Protein AF-A0A2V7W721-F1 (afdb_monomer_lite)

Radius of gyration: 14.14 Å; chains: 1; bounding box: 39×35×33 Å

Foldseek 3Di:
DDFAFEAEPVRHGPATFDDWDWDQDPNDTGTFKTWGDDQRCCVVVPNDVVNVVPDCPVDDTQIDTPVQWDCVPVNHIYGDHHSVVSVDDD

Structure (mmCIF, N/CA/C/O backbone):
data_AF-A0A2V7W721-F1
#
_entry.id   AF-A0A2V7W721-F1
#
loop_
_atom_site.group_PDB
_atom_site.id
_atom_site.type_symbol
_atom_site.label_atom_id
_atom_site.label_alt_id
_atom_site.label_comp_id
_atom_site.label_asym_id
_atom_site.label_entity_id
_atom_site.label_seq_id
_atom_site.pdbx_PDB_ins_code
_atom_site.Cartn_x
_atom_site.Cartn_y
_atom_site.Cartn_z
_atom_site.occupancy
_atom_site.B_iso_or_equiv
_atom_site.auth_seq_id
_atom_site.auth_comp_id
_atom_site.auth_asym_id
_atom_site.auth_atom_id
_atom_site.pdbx_PDB_model_num
ATOM 1 N N . MET A 1 1 ? -1.919 -15.738 -6.533 1.00 49.19 1 MET A N 1
ATOM 2 C CA . MET A 1 1 ? -2.443 -14.368 -6.332 1.00 49.19 1 MET A CA 1
ATOM 3 C C . MET A 1 1 ? -1.722 -13.433 -7.288 1.00 49.19 1 MET A C 1
ATOM 5 O O . MET A 1 1 ? -0.524 -13.232 -7.127 1.00 49.19 1 MET A O 1
ATOM 9 N N . VAL A 1 2 ? -2.405 -12.922 -8.311 1.00 54.06 2 VAL A N 1
ATOM 10 C CA . VAL A 1 2 ? -1.833 -11.918 -9.221 1.00 54.06 2 VAL A CA 1
ATOM 11 C C . VAL A 1 2 ? -1.908 -10.560 -8.520 1.00 54.06 2 VAL A C 1
ATOM 13 O O . VAL A 1 2 ? -2.958 -10.193 -8.006 1.00 54.06 2 VAL A O 1
ATOM 16 N N . ARG A 1 3 ? -0.787 -9.835 -8.431 1.00 71.94 3 ARG A N 1
ATOM 17 C CA . ARG A 1 3 ? -0.756 -8.466 -7.891 1.00 71.94 3 ARG A CA 1
ATOM 18 C C . ARG A 1 3 ? -0.735 -7.470 -9.044 1.00 71.94 3 ARG A C 1
ATOM 20 O O . ARG A 1 3 ? 0.326 -7.248 -9.644 1.00 71.94 3 ARG A O 1
ATOM 27 N N . HIS A 1 4 ? -1.892 -6.879 -9.327 1.00 87.38 4 HIS A N 1
ATOM 28 C CA . HIS A 1 4 ? -2.027 -5.836 -10.336 1.00 87.38 4 HIS A CA 1
ATOM 29 C C . HIS A 1 4 ? -1.214 -4.590 -9.948 1.00 87.38 4 HIS A C 1
ATOM 31 O O . HIS A 1 4 ? -1.180 -4.207 -8.773 1.00 87.38 4 HIS A O 1
ATOM 37 N N . PRO A 1 5 ? -0.490 -3.979 -10.904 1.00 89.69 5 PRO A N 1
ATOM 38 C CA . PRO A 1 5 ? 0.189 -2.718 -10.661 1.00 89.69 5 PRO A CA 1
ATOM 39 C C . PRO A 1 5 ? -0.843 -1.600 -10.504 1.00 89.69 5 PRO A C 1
ATOM 41 O O . PRO A 1 5 ? -1.721 -1.442 -11.348 1.00 89.69 5 PRO A O 1
ATOM 44 N N . VAL A 1 6 ? -0.688 -0.798 -9.456 1.00 89.62 6 VAL A N 1
ATOM 45 C CA . VAL A 1 6 ? -1.445 0.440 -9.282 1.00 89.62 6 VAL A CA 1
ATOM 46 C C . VAL A 1 6 ? -0.853 1.493 -10.203 1.00 89.62 6 VAL A C 1
ATOM 48 O O . VAL A 1 6 ? 0.369 1.694 -10.225 1.00 89.62 6 VAL A O 1
ATOM 51 N N . ARG A 1 7 ? -1.715 2.158 -10.969 1.00 92.81 7 ARG A N 1
ATOM 52 C CA . ARG A 1 7 ? -1.322 3.241 -11.875 1.00 92.81 7 ARG A CA 1
ATOM 53 C C . ARG A 1 7 ? -1.951 4.553 -11.459 1.00 92.81 7 ARG A C 1
ATOM 55 O O . ARG A 1 7 ? -3.079 4.568 -10.993 1.00 92.81 7 ARG A O 1
ATOM 62 N N . ASP A 1 8 ? -1.241 5.647 -11.654 1.00 91.00 8 ASP A N 1
ATOM 63 C CA . ASP A 1 8 ? -1.789 6.971 -11.402 1.00 91.00 8 ASP A CA 1
ATOM 64 C C . ASP A 1 8 ? -2.713 7.459 -12.531 1.00 91.00 8 ASP A C 1
ATOM 66 O O . ASP A 1 8 ? -2.932 6.757 -13.530 1.00 91.00 8 ASP A O 1
ATOM 70 N N . ARG A 1 9 ? -3.265 8.671 -12.386 1.00 89.44 9 ARG A N 1
ATOM 71 C CA . ARG A 1 9 ? -4.131 9.271 -13.414 1.00 89.44 9 ARG A CA 1
ATOM 72 C C . ARG A 1 9 ? -3.445 9.409 -14.784 1.00 89.44 9 ARG A C 1
ATOM 74 O O . ARG A 1 9 ? -4.125 9.301 -15.801 1.00 89.44 9 ARG A O 1
ATOM 81 N N . ASN A 1 10 ? -2.119 9.566 -14.802 1.00 89.62 10 ASN A N 1
ATOM 82 C CA . ASN A 1 10 ? -1.281 9.695 -15.998 1.00 89.62 10 ASN A CA 1
ATOM 83 C C . ASN A 1 10 ? -0.831 8.325 -16.544 1.00 89.62 10 ASN A C 1
ATOM 85 O O . ASN A 1 10 ? -0.094 8.246 -17.525 1.00 89.62 10 ASN A O 1
ATOM 89 N N . GLY A 1 11 ? -1.250 7.225 -15.909 1.00 87.94 11 GLY A N 1
ATOM 90 C CA . GLY A 1 11 ? -0.883 5.863 -16.284 1.00 87.94 11 GLY A CA 1
ATOM 91 C C . GLY A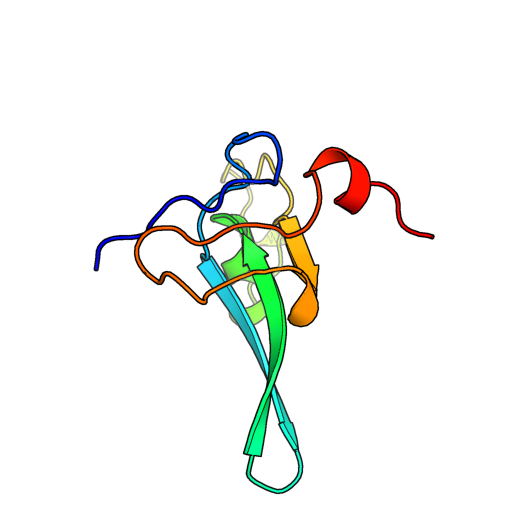 1 11 ? 0.492 5.416 -15.778 1.00 87.94 11 GLY A C 1
ATOM 92 O O . GLY A 1 11 ? 0.904 4.289 -16.082 1.00 87.94 11 GLY A O 1
ATOM 93 N N . LYS A 1 12 ? 1.195 6.239 -14.989 1.00 90.38 12 LYS A N 1
ATOM 94 C CA . LYS A 1 12 ? 2.499 5.908 -14.401 1.00 90.38 12 LYS A CA 1
ATOM 95 C C . LYS A 1 12 ? 2.321 4.857 -13.312 1.00 90.38 12 LYS A C 1
ATOM 97 O O . LYS A 1 12 ? 1.385 4.914 -12.521 1.00 90.38 12 LYS A O 1
ATOM 102 N N . VAL A 1 13 ? 3.213 3.869 -13.268 1.00 89.75 13 VAL A N 1
ATOM 103 C CA . VAL A 1 13 ? 3.153 2.815 -12.247 1.00 89.75 13 VAL A CA 1
ATOM 104 C C . VAL A 1 13 ? 3.577 3.390 -10.896 1.00 89.75 13 VAL A C 1
ATOM 106 O O . VAL A 1 13 ? 4.729 3.786 -10.730 1.00 89.75 13 VAL A O 1
ATOM 109 N N . ALA A 1 14 ? 2.649 3.392 -9.940 1.00 86.69 14 ALA A N 1
ATOM 110 C CA . ALA A 1 14 ? 2.870 3.814 -8.557 1.00 86.69 14 ALA A CA 1
ATOM 111 C C . ALA A 1 14 ? 3.457 2.693 -7.696 1.00 86.69 14 ALA A C 1
ATOM 113 O O . ALA A 1 14 ? 4.200 2.938 -6.751 1.00 86.69 14 ALA A O 1
ATOM 114 N N . GLY A 1 15 ? 3.148 1.443 -8.040 1.00 87.00 15 GLY A N 1
ATOM 115 C CA . GLY A 1 15 ? 3.639 0.273 -7.329 1.00 87.00 15 GLY A CA 1
ATOM 116 C C . GLY A 1 15 ? 2.629 -0.861 -7.363 1.00 87.00 15 GLY A C 1
ATOM 117 O O . GLY A 1 15 ? 1.868 -1.010 -8.314 1.00 87.00 15 GLY A O 1
ATOM 118 N N . ARG A 1 16 ? 2.633 -1.686 -6.320 1.00 87.94 16 ARG A N 1
ATOM 119 C CA . ARG A 1 16 ? 1.648 -2.750 -6.090 1.00 87.94 16 ARG A CA 1
ATOM 120 C C . ARG A 1 16 ? 1.165 -2.654 -4.657 1.00 87.94 16 ARG A C 1
ATOM 122 O O . ARG A 1 16 ? 1.992 -2.407 -3.781 1.00 87.94 16 ARG A O 1
ATOM 129 N N . ILE A 1 17 ? -0.120 -2.910 -4.424 1.00 86.06 17 ILE A N 1
ATOM 130 C CA . ILE A 1 17 ? -0.676 -2.983 -3.069 1.00 86.06 17 ILE A CA 1
ATOM 131 C C . ILE A 1 17 ? 0.035 -4.119 -2.333 1.00 86.06 17 ILE A C 1
ATOM 133 O O . ILE A 1 17 ? 0.002 -5.277 -2.763 1.00 86.06 17 ILE A O 1
ATOM 137 N N . HIS A 1 18 ? 0.747 -3.771 -1.266 1.00 83.19 18 HIS A N 1
ATOM 138 C CA . HIS A 1 18 ? 1.509 -4.728 -0.471 1.00 83.19 18 HIS A CA 1
ATOM 139 C C . HIS A 1 18 ? 0.885 -4.946 0.900 1.00 83.19 18 HIS A C 1
ATOM 141 O O . HIS A 1 18 ? 0.826 -6.093 1.347 1.00 83.19 18 HIS A O 1
ATOM 147 N N . SER A 1 19 ? 0.413 -3.875 1.533 1.00 77.19 19 SER A N 1
ATOM 148 C CA . SER A 1 19 ? -0.287 -3.913 2.812 1.00 77.19 19 SER A CA 1
ATOM 149 C C . SER A 1 19 ? -1.350 -2.814 2.885 1.00 77.19 19 SER A C 1
ATOM 151 O O . SER A 1 19 ? -1.407 -1.915 2.043 1.00 77.19 19 SER A O 1
ATOM 153 N N . VAL A 1 20 ? -2.221 -2.944 3.883 1.00 81.69 20 VAL A N 1
ATOM 154 C CA . VAL A 1 20 ? -3.282 -1.997 4.219 1.00 81.69 20 VAL A CA 1
ATOM 155 C C . VAL A 1 20 ? -3.195 -1.699 5.714 1.00 81.69 20 VAL A C 1
ATOM 157 O O . VAL A 1 20 ? -3.001 -2.623 6.512 1.00 81.69 20 VAL A O 1
ATOM 160 N N . HIS A 1 21 ? -3.300 -0.426 6.080 1.00 80.94 21 HIS A N 1
ATOM 161 C CA . HIS A 1 21 ? -3.513 0.003 7.453 1.00 80.94 21 HIS A CA 1
ATOM 162 C C . HIS A 1 21 ? -5.018 0.010 7.714 1.00 80.94 21 HIS A C 1
ATOM 164 O O . HIS A 1 21 ? -5.763 0.714 7.030 1.00 80.94 21 HIS A O 1
ATOM 170 N N . ALA A 1 22 ? -5.466 -0.775 8.690 1.00 83.62 22 ALA A N 1
ATOM 171 C CA . ALA A 1 22 ? -6.863 -0.831 9.088 1.00 83.62 22 ALA A CA 1
ATOM 172 C C . ALA A 1 22 ? -6.988 -0.893 10.612 1.00 83.62 22 ALA A C 1
ATOM 174 O O . ALA A 1 22 ? -6.165 -1.523 11.278 1.00 83.62 22 ALA A O 1
ATOM 175 N N . GLU A 1 23 ? -8.032 -0.269 11.143 1.00 84.56 23 GLU A N 1
ATOM 176 C CA . GLU A 1 23 ? -8.358 -0.257 12.567 1.00 84.56 23 GLU A CA 1
ATOM 177 C C . GLU A 1 23 ? -9.729 -0.889 12.809 1.00 84.56 23 GLU A C 1
ATOM 179 O O . GLU A 1 23 ? -10.641 -0.742 11.996 1.00 84.56 23 GLU A O 1
ATOM 184 N N . ILE A 1 24 ? -9.896 -1.559 13.954 1.00 86.25 24 ILE A N 1
ATOM 185 C CA . ILE A 1 24 ? -11.219 -1.994 14.406 1.00 86.25 24 ILE A CA 1
ATOM 186 C C . ILE A 1 24 ? -11.869 -0.843 15.170 1.00 86.25 24 ILE A C 1
ATOM 188 O O . ILE A 1 24 ? -11.392 -0.451 16.235 1.00 86.25 24 ILE A O 1
ATOM 192 N N . ARG A 1 25 ? -12.969 -0.310 14.644 1.00 85.19 25 ARG A N 1
ATOM 193 C CA . ARG A 1 25 ? -13.749 0.765 15.266 1.00 85.19 25 ARG A CA 1
ATOM 194 C C . ARG A 1 25 ? -15.194 0.302 15.382 1.00 85.19 25 ARG A C 1
ATOM 196 O O . ARG A 1 25 ? -15.812 -0.038 14.385 1.00 85.19 25 ARG A O 1
ATOM 203 N N . GLY A 1 26 ? -15.718 0.226 16.606 1.00 84.44 26 GLY A N 1
ATOM 204 C CA . GLY A 1 26 ? -17.114 -0.175 16.835 1.00 84.44 26 GLY A CA 1
ATOM 205 C C . GLY A 1 26 ? -17.470 -1.597 16.372 1.00 84.44 26 GLY A C 1
ATOM 206 O O . 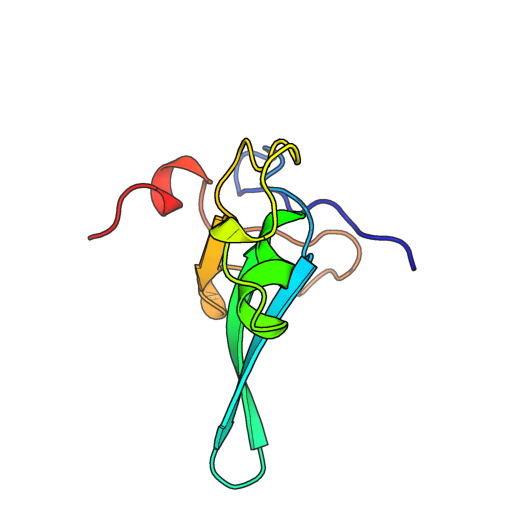GLY A 1 26 ? -18.633 -1.868 16.108 1.00 84.44 26 GLY A O 1
ATOM 207 N N . GLY A 1 27 ? -16.490 -2.501 16.260 1.00 89.31 27 GLY A N 1
ATOM 208 C CA . GLY A 1 27 ? -16.694 -3.855 15.723 1.00 89.31 27 GLY A CA 1
ATOM 209 C C . GLY A 1 27 ? -16.559 -3.960 14.200 1.00 89.31 27 GLY A C 1
ATOM 210 O O . GLY A 1 27 ? -16.620 -5.063 13.664 1.00 89.31 27 GLY A O 1
ATOM 211 N N . GLU A 1 28 ? -16.309 -2.847 13.511 1.00 82.81 28 GLU A N 1
ATOM 212 C CA . GLU A 1 28 ? -16.085 -2.798 12.067 1.00 82.81 28 GLU A CA 1
ATOM 213 C C . GLU A 1 28 ? -14.600 -2.599 11.748 1.00 82.81 28 GLU A C 1
ATOM 215 O O . GLU A 1 28 ? -13.874 -1.931 12.483 1.00 82.81 28 GLU A O 1
ATOM 220 N N . CYS A 1 29 ? -14.136 -3.180 10.639 1.00 82.38 29 CYS A N 1
ATOM 221 C CA . CYS A 1 29 ? -12.772 -3.005 10.146 1.00 82.38 29 CYS A CA 1
ATOM 222 C C . CYS A 1 29 ? -12.725 -1.828 9.165 1.00 82.38 29 CYS A C 1
ATOM 224 O O . CYS A 1 29 ? -13.257 -1.922 8.059 1.00 82.38 29 CYS A O 1
ATOM 226 N N . VAL A 1 30 ? -12.089 -0.727 9.567 1.00 83.81 30 VAL A N 1
ATOM 227 C CA . VAL A 1 30 ? -11.991 0.509 8.784 1.00 83.81 30 VAL A CA 1
ATOM 228 C C . VAL A 1 30 ? -10.595 0.629 8.192 1.00 83.81 30 VAL A C 1
ATOM 230 O O . VAL A 1 30 ? -9.607 0.671 8.922 1.00 83.81 30 VAL A O 1
ATOM 233 N N . ILE A 1 31 ? -10.512 0.713 6.867 1.00 82.31 31 ILE A N 1
ATOM 234 C CA . ILE A 1 31 ? -9.257 0.936 6.145 1.00 82.31 31 ILE A CA 1
ATOM 235 C C . ILE A 1 31 ? -8.915 2.426 6.183 1.00 82.31 31 ILE A C 1
ATOM 237 O O . ILE A 1 31 ? -9.742 3.258 5.821 1.00 82.31 31 ILE A O 1
ATOM 241 N N . LEU A 1 32 ? -7.692 2.755 6.594 1.00 83.81 32 LEU A N 1
ATOM 242 C CA . LEU A 1 32 ? -7.199 4.131 6.658 1.00 83.81 32 LEU A CA 1
ATOM 243 C C . LEU A 1 32 ? -6.252 4.457 5.503 1.00 83.81 32 LEU A C 1
ATOM 245 O O . LEU A 1 32 ? -6.381 5.508 4.876 1.00 83.81 32 LEU A O 1
ATOM 249 N N . GLU A 1 33 ? -5.316 3.552 5.211 1.00 84.12 33 GLU A N 1
ATOM 250 C CA . GLU A 1 33 ? -4.237 3.804 4.254 1.00 84.12 33 GLU A CA 1
ATOM 251 C C . GLU A 1 33 ? -3.844 2.538 3.488 1.00 84.12 33 GLU A C 1
ATOM 253 O O . GLU A 1 33 ? -3.815 1.426 4.024 1.00 84.12 33 GLU A O 1
ATOM 258 N N . TRP A 1 34 ? -3.482 2.721 2.223 1.00 83.25 34 TRP A N 1
ATOM 259 C CA . TRP A 1 34 ? -2.893 1.707 1.361 1.00 83.25 34 TRP A CA 1
ATOM 260 C C . TRP A 1 34 ? -1.398 1.933 1.254 1.00 83.25 34 TRP A C 1
ATOM 262 O O . TRP A 1 34 ? -0.945 3.047 0.996 1.00 83.25 34 TRP A O 1
ATOM 272 N N . HIS A 1 35 ? -0.615 0.872 1.391 1.00 84.75 35 HIS A N 1
ATOM 273 C CA . HIS A 1 35 ? 0.827 0.972 1.248 1.00 84.75 35 HIS A CA 1
ATOM 274 C C . HIS A 1 35 ? 1.287 0.209 0.006 1.00 84.75 35 HIS A C 1
ATOM 276 O O . HIS A 1 35 ? 1.084 -1.009 -0.137 1.00 84.75 35 HIS A O 1
ATOM 282 N N . LEU A 1 36 ? 1.928 0.938 -0.904 1.00 84.75 36 LEU A N 1
ATOM 283 C CA . LEU A 1 36 ? 2.434 0.398 -2.155 1.00 84.75 36 LEU A CA 1
ATOM 284 C C . LEU A 1 36 ? 3.929 0.069 -2.038 1.00 84.75 36 LEU A C 1
ATOM 286 O O . LEU A 1 36 ? 4.745 0.907 -1.656 1.00 84.75 36 LEU A O 1
ATOM 290 N N . GLY A 1 37 ? 4.295 -1.154 -2.432 1.00 77.12 37 GLY A N 1
ATOM 291 C CA . GLY A 1 37 ? 5.688 -1.606 -2.539 1.00 77.12 37 GLY A CA 1
ATOM 292 C C . GLY A 1 37 ? 6.210 -2.482 -1.385 1.00 77.12 37 GLY A C 1
ATOM 293 O O . GLY A 1 37 ? 5.585 -2.602 -0.338 1.00 77.12 37 GLY A O 1
ATOM 294 N N . PRO A 1 38 ? 7.370 -3.137 -1.570 1.00 63.12 38 PRO A N 1
ATOM 295 C CA . PRO A 1 38 ? 7.890 -4.168 -0.663 1.00 63.12 38 PRO A CA 1
ATOM 296 C C . PRO A 1 38 ? 8.235 -3.677 0.746 1.00 63.12 38 PRO A C 1
ATOM 298 O O . PRO A 1 38 ? 8.069 -4.434 1.699 1.00 63.12 38 PRO A O 1
ATOM 301 N N . SER A 1 39 ? 8.627 -2.412 0.896 1.00 61.94 39 SER A N 1
ATOM 302 C CA . SER A 1 39 ? 8.941 -1.796 2.192 1.00 61.94 39 SER A CA 1
ATOM 303 C C . SER A 1 39 ? 7.708 -1.602 3.093 1.00 61.94 39 SER A C 1
ATOM 305 O O . SER A 1 39 ? 7.847 -1.372 4.288 1.00 61.94 39 SER A O 1
ATOM 307 N N . ALA A 1 40 ? 6.495 -1.742 2.547 1.00 61.16 40 ALA A N 1
ATOM 308 C CA . ALA A 1 40 ? 5.219 -1.503 3.225 1.00 61.16 40 ALA A CA 1
ATOM 309 C C . ALA A 1 40 ? 4.856 -2.522 4.320 1.00 61.16 40 ALA A C 1
ATOM 311 O O . ALA A 1 40 ? 3.892 -2.333 5.065 1.00 61.16 40 ALA A O 1
ATOM 312 N N . MET A 1 41 ? 5.568 -3.648 4.368 1.00 57.84 41 MET A N 1
ATOM 313 C CA . MET A 1 41 ? 5.261 -4.775 5.251 1.00 57.84 41 MET A CA 1
ATOM 314 C C . MET A 1 41 ? 6.089 -4.761 6.548 1.00 57.84 41 MET A C 1
ATOM 316 O O . MET A 1 41 ? 5.750 -5.479 7.484 1.00 57.84 41 MET A O 1
ATOM 320 N N . LEU A 1 42 ? 7.147 -3.942 6.617 1.00 55.28 42 LEU A N 1
ATOM 321 C CA . LEU A 1 42 ? 8.085 -3.922 7.745 1.00 55.28 42 LEU A CA 1
ATOM 322 C C . LEU A 1 42 ? 7.453 -3.416 9.043 1.00 55.28 42 LEU A C 1
ATOM 324 O O . LEU A 1 42 ? 7.632 -4.040 10.086 1.00 55.28 42 LEU A O 1
ATOM 328 N N . GLU A 1 43 ? 6.691 -2.320 8.979 1.00 52.34 43 GLU A N 1
ATOM 329 C CA . GLU A 1 43 ? 6.145 -1.673 10.182 1.00 52.34 43 GLU A CA 1
ATOM 330 C C . GLU A 1 43 ? 5.203 -2.605 10.961 1.00 52.34 43 GLU A C 1
ATOM 332 O O . GLU A 1 43 ? 5.129 -2.544 12.185 1.00 52.34 43 GLU A O 1
ATOM 337 N N . ARG A 1 44 ? 4.540 -3.540 10.267 1.00 53.44 44 ARG A N 1
ATOM 338 C CA . 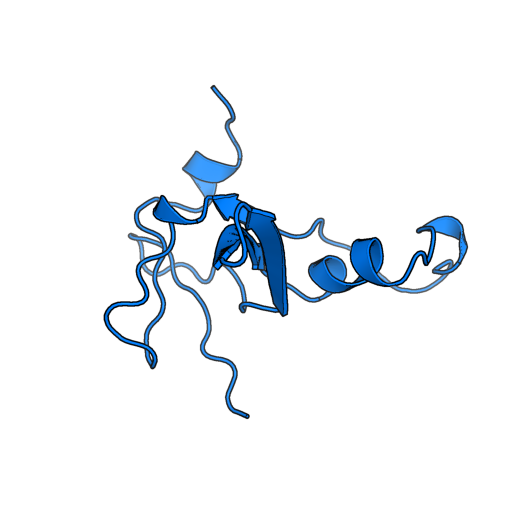ARG A 1 44 ? 3.580 -4.474 10.870 1.00 53.44 44 ARG A CA 1
ATOM 339 C C . ARG A 1 44 ? 4.234 -5.660 11.587 1.00 53.44 44 ARG A C 1
ATOM 341 O O . ARG A 1 44 ? 3.579 -6.297 12.404 1.00 53.44 44 ARG A O 1
ATOM 348 N N . LEU A 1 45 ? 5.494 -5.979 11.289 1.00 52.47 45 LEU A N 1
ATOM 349 C CA . LEU A 1 45 ? 6.183 -7.136 11.876 1.00 52.47 45 LEU A CA 1
ATOM 350 C C . LEU A 1 45 ? 6.980 -6.789 13.145 1.00 52.47 45 LEU A C 1
ATOM 352 O O . LEU A 1 45 ? 7.623 -7.671 13.705 1.00 52.47 45 LEU A O 1
ATOM 356 N N . GLY A 1 46 ? 6.981 -5.525 13.592 1.00 49.53 46 GLY A N 1
ATOM 357 C CA . GLY A 1 46 ? 7.835 -5.083 14.705 1.00 49.53 46 GLY A CA 1
ATOM 358 C C . GLY A 1 46 ? 9.336 -5.187 14.396 1.00 49.53 46 GLY A C 1
ATOM 359 O O . GLY A 1 46 ? 10.171 -5.061 15.289 1.00 49.53 46 GLY A O 1
ATOM 360 N N . ILE A 1 47 ? 9.692 -5.421 13.128 1.00 51.50 47 ILE A N 1
ATOM 361 C CA . ILE A 1 47 ? 11.073 -5.514 12.667 1.00 51.50 47 ILE A CA 1
ATOM 362 C C . ILE A 1 47 ? 11.562 -4.083 12.474 1.00 51.50 47 ILE A C 1
ATOM 364 O O . ILE A 1 47 ? 11.254 -3.427 11.479 1.00 51.50 47 ILE A O 1
ATOM 368 N N . SER A 1 48 ? 12.309 -3.590 13.460 1.00 49.31 48 SER A N 1
ATOM 369 C CA . SER A 1 48 ? 13.024 -2.320 13.354 1.00 49.31 48 SER A CA 1
ATOM 370 C C . SER A 1 48 ? 13.925 -2.344 12.113 1.00 49.31 48 SER A C 1
ATOM 372 O O . SER A 1 48 ? 14.573 -3.354 11.823 1.00 49.31 48 SER A O 1
ATOM 374 N N . ALA A 1 49 ? 13.998 -1.227 11.382 1.00 51.09 49 ALA A N 1
ATOM 375 C CA . ALA A 1 49 ? 14.859 -1.086 10.203 1.00 51.09 49 ALA A CA 1
ATOM 376 C C . ALA A 1 49 ? 16.340 -1.425 10.491 1.00 51.09 49 ALA A C 1
ATOM 378 O O . ALA A 1 49 ? 17.076 -1.789 9.574 1.00 51.09 49 ALA A O 1
ATOM 379 N N . ALA A 1 50 ? 16.763 -1.390 11.762 1.00 51.53 50 ALA A N 1
ATOM 380 C CA . ALA A 1 50 ? 18.097 -1.799 12.197 1.00 51.53 50 ALA A CA 1
ATOM 381 C C . ALA A 1 50 ? 18.371 -3.308 12.022 1.00 51.53 50 ALA A C 1
ATOM 383 O O . ALA A 1 50 ? 19.527 -3.700 11.906 1.00 51.53 50 ALA A O 1
ATOM 384 N N . HIS A 1 51 ? 17.340 -4.160 11.948 1.00 48.91 51 HIS A N 1
ATOM 385 C CA . HIS A 1 51 ? 17.492 -5.601 11.688 1.00 48.91 51 HIS A CA 1
ATOM 386 C C . HIS A 1 51 ? 17.690 -5.947 10.201 1.00 48.91 51 HIS A C 1
ATOM 388 O O . HIS A 1 51 ? 17.896 -7.111 9.867 1.00 48.91 51 HIS A O 1
ATOM 394 N N . LEU A 1 52 ? 17.635 -4.960 9.301 1.00 53.25 52 LEU A N 1
ATOM 395 C CA . LEU A 1 52 ? 17.713 -5.152 7.846 1.00 53.25 52 LEU A CA 1
ATOM 396 C C . LEU A 1 52 ? 19.001 -4.584 7.236 1.00 53.25 52 LEU A C 1
ATOM 398 O O . LEU A 1 52 ? 19.036 -4.240 6.053 1.00 53.25 52 LEU A O 1
ATOM 402 N N . VAL A 1 53 ? 20.075 -4.517 8.030 1.00 47.03 53 VAL A N 1
ATOM 403 C CA . VAL A 1 53 ? 21.431 -4.216 7.549 1.00 47.03 53 VAL A CA 1
ATOM 404 C C . VAL A 1 53 ? 21.776 -5.174 6.400 1.00 47.03 53 VAL A C 1
ATOM 406 O O . VAL A 1 53 ? 21.945 -6.372 6.603 1.00 47.03 53 VAL A O 1
ATOM 409 N N . GLY A 1 54 ? 21.841 -4.641 5.176 1.00 50.97 54 GLY A N 1
ATOM 410 C CA . GLY A 1 54 ? 22.167 -5.390 3.955 1.00 50.97 54 GLY A CA 1
ATOM 411 C C . GLY A 1 54 ? 21.003 -5.617 2.984 1.00 50.97 54 GLY A C 1
ATOM 412 O O . GLY A 1 54 ? 21.254 -5.974 1.833 1.00 50.97 54 GLY A O 1
ATOM 413 N N . TRP A 1 55 ? 19.748 -5.358 3.374 1.00 51.59 55 TRP A N 1
ATOM 414 C CA . TRP A 1 55 ? 18.626 -5.382 2.430 1.00 51.59 55 TRP A CA 1
ATOM 415 C C . TRP A 1 55 ? 18.479 -4.005 1.770 1.00 51.59 55 TRP A C 1
ATOM 417 O O . TRP A 1 55 ? 18.339 -3.007 2.480 1.00 51.59 55 TRP A O 1
ATOM 427 N N . PRO A 1 56 ? 18.484 -3.888 0.430 1.00 51.38 56 PRO A N 1
ATOM 428 C CA . PRO A 1 56 ? 18.295 -2.607 -0.234 1.00 51.38 56 PRO A CA 1
ATOM 429 C C . PRO A 1 56 ? 16.824 -2.172 -0.123 1.00 51.38 56 PRO A C 1
ATOM 431 O O . PRO A 1 56 ? 16.069 -2.249 -1.092 1.00 51.38 56 PRO A O 1
ATOM 434 N N . LEU A 1 57 ? 16.410 -1.662 1.043 1.00 54.59 57 LEU A N 1
ATOM 435 C CA . LEU A 1 57 ? 15.221 -0.818 1.201 1.00 54.59 57 LEU A CA 1
ATOM 436 C C . LEU A 1 57 ? 15.477 0.533 0.519 1.00 54.59 57 LEU A C 1
ATOM 438 O O . LEU A 1 57 ? 15.522 1.583 1.143 1.00 54.59 57 LEU A O 1
ATOM 442 N N . LYS A 1 58 ? 15.708 0.520 -0.797 1.00 51.75 58 LYS A N 1
ATOM 443 C CA . LYS A 1 58 ? 16.055 1.724 -1.564 1.00 51.75 58 LYS A CA 1
ATOM 444 C C . LYS A 1 58 ? 14.874 2.682 -1.766 1.00 51.75 58 LYS A C 1
ATOM 446 O O . LYS A 1 58 ? 15.071 3.726 -2.378 1.00 51.75 58 LYS A O 1
ATOM 451 N N . ARG A 1 59 ? 13.658 2.337 -1.325 1.00 58.38 59 ARG A N 1
ATOM 452 C CA . ARG A 1 59 ? 12.468 3.188 -1.455 1.00 58.38 59 ARG A CA 1
ATOM 453 C C . ARG A 1 59 ? 11.543 3.037 -0.253 1.00 58.38 59 ARG A C 1
ATOM 455 O O . ARG A 1 59 ? 11.150 1.917 0.084 1.00 58.38 59 ARG A O 1
ATOM 462 N N . GLU A 1 60 ? 11.202 4.166 0.355 1.00 64.38 60 GLU A N 1
ATOM 463 C CA . GLU A 1 60 ? 10.115 4.278 1.324 1.00 64.38 60 GLU A CA 1
ATOM 464 C C . GLU A 1 60 ? 8.803 3.792 0.682 1.00 64.38 60 GLU A C 1
ATOM 466 O O . GLU A 1 60 ? 8.603 3.978 -0.526 1.00 64.38 60 GLU A O 1
ATOM 471 N N . PRO A 1 61 ? 7.931 3.099 1.434 1.00 68.50 61 PRO A N 1
ATOM 472 C CA . PRO A 1 61 ? 6.638 2.687 0.909 1.00 68.50 61 PRO A CA 1
ATOM 473 C C . PRO A 1 61 ? 5.790 3.920 0.587 1.00 68.50 61 PRO A C 1
ATOM 475 O O . PRO A 1 61 ? 5.662 4.822 1.411 1.00 68.50 61 PRO A O 1
ATOM 478 N N . LEU A 1 62 ? 5.187 3.947 -0.604 1.00 80.31 62 LEU A N 1
ATOM 479 C CA . LEU A 1 62 ? 4.250 5.009 -0.961 1.00 80.31 62 LEU A CA 1
ATOM 480 C C . LEU A 1 62 ? 2.944 4.766 -0.197 1.00 80.31 62 LEU A C 1
ATOM 482 O O . LEU A 1 62 ? 2.262 3.766 -0.442 1.00 80.31 62 LEU A O 1
ATOM 486 N N . ARG A 1 63 ? 2.634 5.666 0.739 1.00 83.38 63 ARG A N 1
ATOM 487 C CA . ARG A 1 63 ? 1.373 5.683 1.483 1.00 83.38 63 ARG A CA 1
ATOM 488 C C . ARG A 1 63 ? 0.328 6.435 0.672 1.00 83.38 63 ARG A C 1
ATOM 490 O O . ARG A 1 63 ? 0.597 7.518 0.162 1.00 83.38 63 ARG A O 1
ATOM 497 N N . VAL A 1 64 ? -0.841 5.831 0.525 1.00 85.06 64 VAL A N 1
ATOM 498 C CA . VAL A 1 64 ? -1.964 6.379 -0.234 1.00 85.06 64 VAL A CA 1
ATOM 499 C C . VAL A 1 64 ? -3.184 6.383 0.686 1.00 85.06 64 VAL A C 1
ATOM 501 O O . VAL A 1 64 ? -3.553 5.312 1.177 1.00 85.06 64 VAL A O 1
ATOM 504 N N . PRO A 1 65 ? -3.825 7.537 0.924 1.00 86.81 65 PRO A N 1
ATOM 505 C CA . PRO A 1 65 ? -5.071 7.608 1.682 1.00 86.81 65 PRO A CA 1
ATOM 506 C C . PRO A 1 65 ? -6.140 6.665 1.117 1.00 86.81 65 PRO A C 1
ATOM 508 O O . PRO A 1 65 ? -6.211 6.454 -0.098 1.00 86.81 65 PRO A O 1
ATOM 511 N N . TRP A 1 66 ? -6.998 6.102 1.975 1.00 85.62 66 TRP A N 1
ATOM 512 C CA . TRP A 1 66 ? -8.002 5.116 1.547 1.00 85.62 66 TRP A CA 1
ATOM 513 C C . TRP A 1 66 ? -8.898 5.609 0.397 1.00 85.62 66 TRP A C 1
ATOM 515 O O . TRP A 1 66 ? -9.284 4.814 -0.458 1.00 85.62 66 TRP A O 1
ATOM 525 N N . ASN A 1 67 ? -9.185 6.914 0.365 1.00 88.12 67 ASN A N 1
ATOM 526 C CA . ASN A 1 67 ? -10.054 7.594 -0.595 1.00 88.12 67 ASN A CA 1
ATOM 527 C C . ASN A 1 67 ? -9.345 8.023 -1.893 1.00 88.12 67 ASN A C 1
ATOM 529 O O . ASN A 1 67 ? -9.993 8.559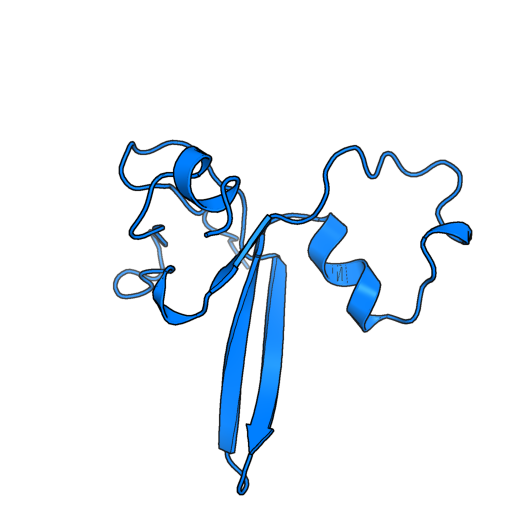 -2.791 1.00 88.12 67 ASN A O 1
ATOM 533 N N . GLU A 1 68 ? -8.029 7.829 -2.001 1.00 89.25 68 GLU A N 1
ATOM 534 C CA . GLU A 1 68 ? -7.249 8.187 -3.194 1.00 89.25 68 GLU A CA 1
ATOM 535 C C . GLU A 1 68 ? -6.887 6.982 -4.071 1.00 89.25 68 GLU A C 1
ATOM 537 O O . 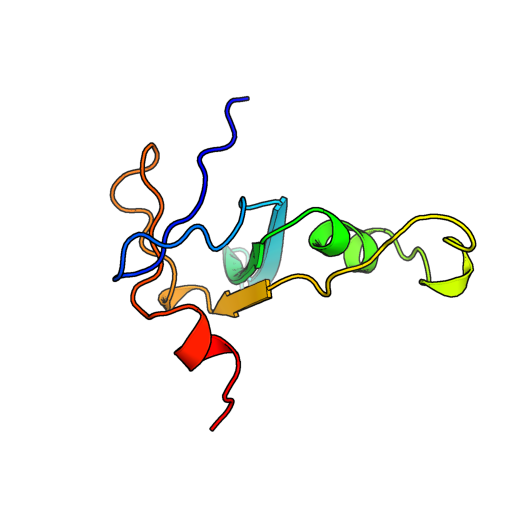GLU A 1 68 ? -6.241 7.139 -5.110 1.00 89.25 68 GLU A O 1
ATOM 542 N N . LEU A 1 69 ? -7.353 5.789 -3.695 1.00 88.56 69 LEU A N 1
ATOM 543 C CA . LEU A 1 69 ? -7.239 4.572 -4.485 1.00 88.56 69 LEU A CA 1
ATOM 544 C C . LEU A 1 69 ? -8.622 4.144 -4.993 1.00 88.56 69 LEU A C 1
ATOM 546 O O . LEU A 1 69 ? -9.471 3.699 -4.226 1.00 88.56 69 LEU A O 1
ATOM 550 N N . ASP A 1 70 ? -8.828 4.254 -6.302 1.00 88.56 70 ASP A N 1
ATOM 551 C CA . ASP A 1 70 ? -9.990 3.709 -6.992 1.00 88.56 70 ASP A CA 1
ATOM 552 C C . ASP A 1 70 ? -9.801 2.203 -7.221 1.00 88.56 70 ASP A C 1
ATOM 554 O O . ASP A 1 70 ? -8.879 1.759 -7.919 1.00 88.56 70 ASP A O 1
ATOM 558 N N . LEU A 1 71 ? -10.685 1.425 -6.597 1.00 85.56 71 LEU A N 1
ATOM 559 C CA . LEU A 1 71 ? -10.746 -0.036 -6.665 1.00 85.56 71 LEU A CA 1
ATOM 560 C C . LEU A 1 71 ? -12.021 -0.533 -7.364 1.00 85.56 71 LEU A C 1
ATOM 562 O O . LEU A 1 71 ? -12.358 -1.709 -7.244 1.00 85.56 71 LEU A O 1
ATOM 566 N N . SER A 1 72 ? -12.731 0.341 -8.088 1.00 88.19 72 SER A N 1
ATOM 567 C CA . SER A 1 72 ? -13.958 -0.024 -8.815 1.00 88.19 72 SER A CA 1
ATOM 568 C C . SER A 1 72 ? -13.720 -1.127 -9.857 1.00 88.19 72 SER A C 1
ATOM 570 O O . SER A 1 72 ? -14.605 -1.942 -10.106 1.00 88.19 72 SER A O 1
ATOM 572 N N . ASP A 1 73 ? -12.512 -1.171 -10.433 1.00 87.94 73 ASP A N 1
ATOM 573 C CA . ASP A 1 73 ? -12.005 -2.272 -11.257 1.00 87.94 73 ASP 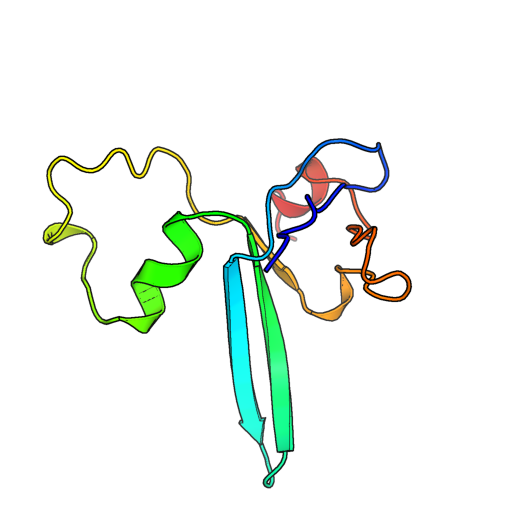A CA 1
ATOM 574 C C . ASP A 1 73 ? -10.850 -2.985 -10.512 1.00 87.94 73 ASP A C 1
ATOM 576 O O . ASP A 1 73 ? -9.739 -2.443 -10.428 1.00 87.94 73 ASP A O 1
ATOM 580 N N . PRO A 1 74 ? -11.070 -4.195 -9.959 1.00 84.50 74 PRO A N 1
ATOM 581 C CA . PRO A 1 74 ? -10.061 -4.915 -9.178 1.00 84.50 74 PRO A CA 1
ATOM 582 C C . PRO A 1 74 ? -8.868 -5.409 -10.015 1.00 84.50 74 PRO A C 1
ATOM 584 O O . PRO A 1 74 ? -7.786 -5.662 -9.465 1.00 84.50 74 PRO A O 1
ATOM 587 N N . ASP A 1 75 ? -9.028 -5.529 -11.335 1.00 88.38 75 ASP A N 1
ATOM 588 C CA . ASP A 1 75 ? -7.948 -5.901 -12.251 1.00 88.38 75 ASP A CA 1
ATOM 589 C C . ASP A 1 75 ? -7.095 -4.686 -12.650 1.00 88.38 75 ASP A C 1
ATOM 591 O O . ASP A 1 75 ? -5.957 -4.820 -13.120 1.00 88.38 75 ASP A O 1
ATOM 595 N N . ARG A 1 76 ? -7.615 -3.473 -12.427 1.00 88.19 76 ARG A N 1
ATOM 596 C CA . ARG A 1 76 ? -6.977 -2.211 -12.819 1.00 88.19 76 ARG A CA 1
ATOM 597 C C . ARG A 1 76 ? -7.082 -1.164 -11.704 1.00 88.19 76 ARG A C 1
ATOM 599 O O . ARG A 1 76 ? -7.690 -0.119 -11.923 1.00 88.19 76 ARG A O 1
ATOM 606 N N . PRO A 1 77 ? -6.435 -1.378 -10.543 1.00 90.00 77 PRO A N 1
ATOM 607 C CA . PRO A 1 77 ? -6.443 -0.405 -9.456 1.00 90.00 77 PRO A CA 1
ATOM 608 C C . PRO A 1 77 ? -5.735 0.891 -9.870 1.00 90.00 77 PRO A C 1
ATOM 610 O O . PRO A 1 77 ? -4.650 0.863 -10.474 1.00 90.00 77 PRO A O 1
ATOM 613 N N . ARG A 1 78 ? -6.327 2.041 -9.531 1.00 92.94 78 ARG A N 1
ATOM 614 C CA . ARG A 1 78 ? -5.824 3.353 -9.963 1.00 92.94 78 ARG A CA 1
ATOM 615 C C . ARG A 1 78 ? -5.775 4.366 -8.835 1.00 92.94 78 ARG A C 1
ATOM 617 O O . ARG A 1 78 ? -6.653 4.395 -7.988 1.00 92.94 78 ARG A O 1
ATOM 624 N N . LEU A 1 79 ? -4.769 5.233 -8.849 1.00 91.00 79 LEU A N 1
ATOM 625 C CA . LEU A 1 79 ? -4.792 6.433 -8.020 1.00 91.00 79 LEU A CA 1
ATOM 626 C C . LEU A 1 79 ? -5.695 7.476 -8.673 1.00 91.00 79 LEU A C 1
ATOM 628 O O . LEU A 1 79 ? -5.670 7.657 -9.894 1.00 91.00 79 LEU A O 1
ATOM 632 N N . THR A 1 80 ? -6.443 8.200 -7.850 1.00 89.38 80 THR A N 1
ATOM 633 C CA . THR A 1 80 ? -7.252 9.339 -8.303 1.00 89.38 80 THR A CA 1
ATOM 634 C C . THR A 1 80 ? -6.381 10.547 -8.669 1.00 89.38 80 THR A C 1
ATOM 636 O O . THR A 1 80 ? -6.799 11.402 -9.454 1.00 89.38 80 THR A O 1
ATOM 639 N N . ARG A 1 81 ? -5.148 10.600 -8.145 1.00 86.00 81 ARG A N 1
ATOM 640 C CA . ARG A 1 81 ? -4.159 11.668 -8.358 1.00 86.00 81 ARG A CA 1
ATOM 641 C C . ARG A 1 81 ? -2.843 11.138 -8.925 1.00 86.00 81 ARG A C 1
ATOM 643 O O . ARG A 1 81 ? -2.654 9.930 -9.041 1.00 86.00 81 ARG A O 1
ATOM 650 N N . SER A 1 82 ? -1.952 12.037 -9.337 1.00 85.25 82 SER A N 1
ATOM 651 C CA . SER A 1 82 ? -0.618 11.684 -9.843 1.00 85.25 82 SER A CA 1
ATOM 652 C C . SER A 1 82 ? 0.316 11.383 -8.671 1.00 85.25 82 SER A C 1
ATOM 654 O O . SER A 1 82 ? 0.189 11.996 -7.614 1.00 85.25 82 SER A O 1
ATOM 656 N N . ILE A 1 83 ? 1.302 10.498 -8.851 1.00 83.56 83 ILE A N 1
ATOM 657 C CA . ILE A 1 83 ? 2.268 10.173 -7.774 1.00 83.56 83 ILE A CA 1
ATOM 658 C C . ILE A 1 83 ? 3.013 11.426 -7.285 1.00 83.56 83 ILE A C 1
ATOM 660 O O . ILE A 1 83 ? 3.326 11.548 -6.109 1.00 83.56 83 ILE A O 1
ATOM 664 N N . GLU A 1 84 ? 3.274 12.377 -8.180 1.00 79.69 84 GLU A N 1
ATOM 665 C CA . GLU A 1 84 ? 3.972 13.633 -7.872 1.00 79.69 84 GLU A CA 1
ATOM 666 C C . GLU A 1 84 ? 3.188 14.533 -6.906 1.00 79.69 84 GLU A C 1
ATOM 668 O O . GLU A 1 84 ? 3.792 15.248 -6.109 1.00 79.69 84 GLU A O 1
ATOM 673 N N . GLU A 1 85 ? 1.857 14.443 -6.929 1.00 77.81 85 GLU A N 1
ATOM 674 C CA . GLU A 1 85 ? 0.967 15.188 -6.032 1.00 77.81 85 GLU A CA 1
ATOM 675 C C . GLU A 1 85 ? 0.879 14.539 -4.646 1.00 77.81 85 GLU A C 1
ATOM 677 O O . GLU A 1 85 ? 0.615 15.232 -3.676 1.00 77.81 85 GLU A O 1
ATOM 682 N N . LEU A 1 86 ? 1.149 13.232 -4.532 1.00 70.44 86 LEU A N 1
ATOM 683 C CA . LEU A 1 86 ? 1.194 12.525 -3.245 1.00 70.44 86 LEU A CA 1
ATOM 684 C C . LEU A 1 86 ? 2.463 12.840 -2.436 1.00 70.44 86 LEU A C 1
ATOM 686 O O . LEU A 1 86 ? 2.467 12.710 -1.217 1.00 70.44 86 LEU A O 1
ATOM 690 N N . HIS A 1 87 ? 3.554 13.225 -3.105 1.00 61.78 87 HIS A N 1
ATOM 691 C CA . HIS A 1 87 ? 4.826 13.558 -2.452 1.00 61.78 87 HIS A CA 1
ATOM 692 C C . HIS A 1 87 ? 4.876 14.985 -1.892 1.00 61.78 87 HIS A C 1
ATOM 694 O O . HIS A 1 87 ? 5.771 15.292 -1.107 1.00 61.78 87 HIS A O 1
ATOM 700 N N . HIS A 1 88 ? 3.933 15.843 -2.279 1.00 48.16 88 HIS A N 1
ATOM 701 C CA . HIS A 1 88 ? 3.729 17.140 -1.650 1.00 48.16 88 HIS A CA 1
ATOM 702 C C . HIS A 1 88 ? 2.571 16.997 -0.666 1.00 48.16 88 HIS A C 1
ATOM 704 O O . HIS A 1 88 ? 1.411 16.930 -1.064 1.00 48.16 88 HIS A O 1
ATOM 710 N N . GLY A 1 89 ? 2.890 16.917 0.627 1.00 40.53 89 GLY A N 1
ATOM 711 C CA . GLY A 1 89 ? 1.880 17.160 1.655 1.00 40.53 89 GLY A CA 1
ATOM 712 C C . GLY A 1 89 ? 1.282 18.570 1.505 1.00 40.53 89 GLY A C 1
ATOM 713 O O . GLY A 1 89 ? 1.865 19.397 0.794 1.00 40.53 89 GLY A O 1
ATOM 714 N N . PRO A 1 90 ? 0.128 18.851 2.133 1.00 42.31 90 PRO A N 1
ATOM 715 C CA . PRO A 1 90 ? -0.331 20.229 2.299 1.00 42.31 90 PRO A CA 1
ATOM 716 C C . PRO A 1 90 ? 0.724 21.109 2.986 1.00 42.31 90 PRO A C 1
ATOM 718 O O . PRO A 1 90 ? 1.509 20.573 3.805 1.00 42.31 90 PRO A O 1
#

pLDDT: mean 74.83, std 15.87, range [40.53, 92.94]

Secondary structure (DSSP, 8-state):
---PEEE-TTS-EEEEEEEEEEEEETTEEEEEEEEESGGGGTGGGT--GGGGTTS---S--EEEEGGGEE-SSTTS-EESS-HHHHSS--

Sequence (90 aa):
MVRHPVRDRNGKVAGRIHSVHAEIRGGECVILEWHLGPSAMLERLGISAAHLVGWPLKREPLRVPWNELDLSDPDRPRLTRSIEELHHGP